Protein AF-K2NMI3-F1 (afdb_monomer_lite)

Secondary structure (DSSP, 8-state):
--------------------S--------THHHHHHHHHHHHHHHHHHHHHHHHHHHHHHHHHHHHH---HHHHHH--HHHHHHHHHHHHHHHHHHHHHHHTT-TT--HHHHHHHHHHHHHHSTT------------

Foldseek 3Di:
DDDDDDDDDDDPPPPPDDPDDPDPPPPPPCVVVVVVVVVVVVVVVVVVVVVVVVVVVVLQVVQCVLPVDRLVVLQVDDDPVVVVVLVSLVVQLVVLVVCVVVVPPPRDPSNNVSSVVSSCSSDPDDDDDPPPPPDDD

pLDDT: mean 70.22, std 19.64, range [30.78, 91.88]

Structure (mmCIF, N/CA/C/O backbone):
data_AF-K2NMI3-F1
#
_entry.id   AF-K2NMI3-F1
#
loop_
_atom_site.group_PDB
_atom_site.id
_atom_site.type_symbol
_atom_site.label_atom_id
_atom_site.label_alt_id
_atom_site.label_comp_id
_atom_site.label_asym_id
_atom_site.label_entity_id
_atom_site.label_seq_id
_atom_site.pdbx_PDB_ins_code
_atom_site.Cartn_x
_atom_site.Cartn_y
_atom_site.Cartn_z
_atom_site.occupancy
_atom_site.B_iso_or_equiv
_atom_site.auth_seq_id
_atom_site.auth_comp_id
_atom_site.auth_asym_id
_atom_site.auth_atom_id
_atom_site.pdbx_PDB_model_num
ATOM 1 N N . MET A 1 1 ? 31.594 52.243 -5.495 1.00 40.78 1 MET A N 1
ATOM 2 C CA . MET A 1 1 ? 32.182 50.956 -5.053 1.00 40.78 1 MET A CA 1
ATOM 3 C C . MET A 1 1 ? 32.419 50.112 -6.309 1.00 40.78 1 MET A C 1
ATOM 5 O O . MET A 1 1 ? 31.443 49.647 -6.862 1.00 40.78 1 MET A O 1
ATOM 9 N N . PHE A 1 2 ? 33.576 50.070 -6.995 1.00 32.12 2 PHE A N 1
ATOM 10 C CA . PHE A 1 2 ? 34.901 49.530 -6.601 1.00 32.12 2 PHE A CA 1
ATOM 11 C C . PHE A 1 2 ? 34.750 48.285 -5.712 1.00 32.12 2 PHE A C 1
ATOM 13 O O . PHE A 1 2 ? 34.186 48.418 -4.638 1.00 32.12 2 PHE A O 1
ATOM 20 N N . ARG A 1 3 ? 35.180 47.067 -6.079 1.00 37.09 3 ARG A N 1
ATOM 21 C CA . ARG A 1 3 ? 36.445 46.605 -6.699 1.00 37.09 3 ARG A CA 1
ATOM 22 C C . ARG A 1 3 ? 36.185 45.182 -7.264 1.00 37.09 3 ARG A C 1
ATOM 24 O O . ARG A 1 3 ? 35.417 44.456 -6.654 1.00 37.09 3 ARG A O 1
ATOM 31 N N . LYS A 1 4 ? 36.601 44.865 -8.504 1.00 38.38 4 LYS A N 1
ATOM 32 C CA . LYS A 1 4 ? 37.691 43.917 -8.885 1.00 38.38 4 LYS A CA 1
ATOM 33 C C . LYS A 1 4 ? 37.596 42.529 -8.201 1.00 38.38 4 LYS A C 1
ATOM 35 O O . LYS A 1 4 ? 37.407 42.466 -7.004 1.00 38.38 4 LYS A O 1
ATOM 40 N N . GLU A 1 5 ? 37.830 41.391 -8.856 1.00 45.00 5 GLU A N 1
ATOM 41 C CA . GLU A 1 5 ? 39.010 41.112 -9.677 1.00 45.00 5 GLU A CA 1
ATOM 42 C C . GLU A 1 5 ? 38.940 39.694 -10.308 1.00 45.00 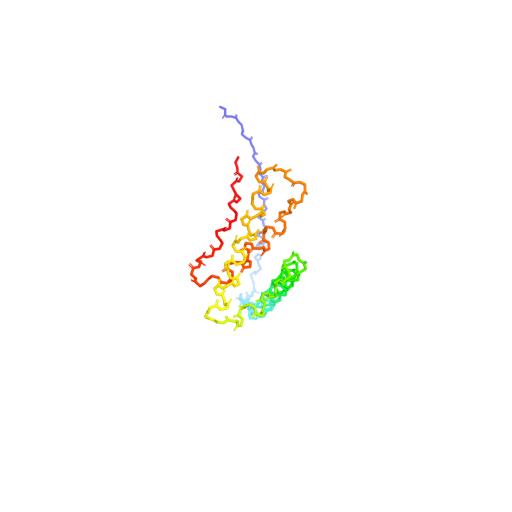5 GLU A C 1
ATOM 44 O O . GLU A 1 5 ? 38.630 38.758 -9.591 1.00 45.00 5 GLU A O 1
ATOM 49 N N . LYS A 1 6 ? 39.259 39.592 -11.621 1.00 43.50 6 LYS A N 1
ATOM 50 C CA . LYS A 1 6 ? 40.156 38.630 -12.340 1.00 43.50 6 LYS A CA 1
ATOM 51 C C . LYS A 1 6 ? 40.037 37.108 -12.065 1.00 43.50 6 LYS A C 1
ATOM 53 O O . LYS A 1 6 ? 39.754 36.691 -10.966 1.00 43.50 6 LYS A O 1
ATOM 58 N N . LYS A 1 7 ? 40.430 36.153 -12.915 1.00 42.03 7 LYS A N 1
ATOM 59 C CA . LYS A 1 7 ? 40.903 35.942 -14.306 1.00 42.03 7 LYS A CA 1
ATOM 60 C C . LYS A 1 7 ? 41.240 34.434 -14.334 1.00 42.03 7 LYS A C 1
ATOM 62 O O . LYS A 1 7 ? 41.825 33.979 -13.361 1.00 42.03 7 LYS A O 1
ATOM 67 N N . GLN A 1 8 ? 41.035 33.753 -15.465 1.00 45.94 8 GLN A N 1
ATOM 68 C CA . GLN A 1 8 ? 41.971 32.807 -16.136 1.00 45.94 8 GLN A CA 1
ATOM 69 C C . GLN A 1 8 ? 41.147 31.916 -17.084 1.00 45.94 8 GLN A C 1
ATOM 71 O O . GLN A 1 8 ? 40.412 31.051 -16.644 1.00 45.94 8 GLN A O 1
ATOM 76 N N . ARG A 1 9 ? 41.019 32.221 -18.383 1.00 44.12 9 ARG A N 1
ATOM 77 C CA . ARG A 1 9 ? 41.995 31.953 -19.462 1.00 44.12 9 ARG A CA 1
ATOM 78 C C . ARG A 1 9 ? 42.730 30.621 -19.286 1.00 44.12 9 ARG A C 1
ATOM 80 O O . ARG A 1 9 ? 43.830 30.635 -18.763 1.00 44.12 9 ARG A O 1
ATOM 87 N N . PHE A 1 10 ? 42.203 29.561 -19.896 1.00 34.88 10 PHE A N 1
ATOM 88 C CA . PHE A 1 10 ? 43.038 28.603 -20.620 1.00 34.88 10 PHE A CA 1
ATOM 89 C C . PHE A 1 10 ? 42.423 28.329 -21.993 1.00 34.88 10 PHE A C 1
ATOM 91 O O . PHE A 1 10 ? 41.499 27.546 -22.170 1.00 34.88 10 PHE A O 1
ATOM 98 N N . LYS A 1 11 ? 42.944 29.075 -22.972 1.00 45.81 11 LYS A N 1
ATOM 99 C CA . LYS A 1 11 ? 42.945 28.676 -24.373 1.00 45.81 11 LYS A CA 1
ATOM 100 C C . LYS A 1 11 ? 43.960 27.539 -24.481 1.00 45.81 11 LYS A C 1
ATOM 102 O O . LYS A 1 11 ? 45.144 27.805 -24.317 1.00 45.81 11 LYS A O 1
ATOM 107 N N . CYS A 1 12 ? 43.520 26.335 -24.813 1.00 34.53 12 CYS A N 1
ATOM 108 C CA . CYS A 1 12 ? 44.392 25.321 -25.404 1.00 34.53 12 CYS A CA 1
ATOM 109 C C . CYS A 1 12 ? 43.935 25.082 -26.843 1.00 34.53 12 CYS A C 1
ATOM 111 O O . CYS A 1 12 ? 43.505 24.001 -27.217 1.00 34.53 12 CYS A O 1
ATOM 113 N N . PHE A 1 13 ? 43.991 26.145 -27.648 1.00 39.31 13 PHE A N 1
ATOM 114 C CA . PHE A 1 13 ? 44.030 26.027 -29.099 1.00 39.31 13 PHE A CA 1
ATOM 115 C C . PHE A 1 13 ? 45.513 25.927 -29.460 1.00 39.31 13 PHE A C 1
ATOM 117 O O . PHE A 1 13 ? 46.179 26.933 -29.693 1.00 39.31 13 PHE A O 1
ATOM 124 N N . ALA A 1 14 ? 46.064 24.717 -29.396 1.00 39.81 14 ALA A N 1
ATOM 125 C CA . ALA A 1 14 ? 47.379 24.444 -29.952 1.00 39.81 14 ALA A CA 1
ATOM 126 C C . ALA A 1 14 ? 47.211 24.224 -31.461 1.00 39.81 14 ALA A C 1
ATOM 128 O O . ALA A 1 14 ? 47.164 23.101 -31.953 1.00 39.81 14 ALA A O 1
ATOM 129 N N . THR A 1 15 ? 47.063 25.319 -32.204 1.00 42.53 15 THR A N 1
ATOM 130 C CA . THR A 1 15 ? 47.285 25.325 -33.652 1.00 42.53 15 THR A CA 1
ATOM 131 C C . THR A 1 15 ? 48.784 25.196 -33.900 1.00 42.53 15 THR A C 1
ATOM 133 O O . THR A 1 15 ? 49.495 26.194 -33.961 1.00 42.53 15 THR A O 1
ATOM 136 N N . ALA A 1 16 ? 49.267 23.963 -34.035 1.00 37.28 16 ALA A N 1
ATOM 137 C CA . ALA A 1 16 ? 50.472 23.694 -34.804 1.00 37.28 16 ALA A CA 1
ATOM 138 C C . ALA A 1 16 ? 50.053 23.611 -36.279 1.00 37.28 16 ALA A C 1
ATOM 140 O O . ALA A 1 16 ? 49.380 22.673 -36.705 1.00 37.28 16 ALA A O 1
ATOM 141 N N . PHE A 1 17 ? 50.383 24.650 -37.043 1.00 37.25 17 PHE A N 1
ATOM 142 C CA . PHE A 1 17 ? 50.244 24.670 -38.494 1.00 37.25 17 PHE A CA 1
ATOM 143 C C . PHE A 1 17 ? 51.398 23.852 -39.088 1.00 37.25 17 PHE A C 1
ATOM 145 O O . PHE A 1 17 ? 52.522 24.337 -39.170 1.00 37.25 17 PHE A O 1
ATOM 152 N N . ILE A 1 18 ? 51.125 22.597 -39.449 1.00 41.06 18 ILE A N 1
ATOM 153 C CA . ILE A 1 18 ? 52.013 21.761 -40.267 1.00 41.06 18 ILE A CA 1
ATOM 154 C C . ILE A 1 18 ? 51.434 21.782 -41.691 1.00 41.06 18 ILE A C 1
ATOM 156 O O . ILE A 1 18 ? 50.394 21.160 -41.927 1.00 41.06 18 ILE A O 1
ATOM 160 N N . PRO A 1 19 ? 52.027 22.520 -42.646 1.00 47.78 19 PRO A N 1
ATOM 161 C CA . PRO A 1 19 ? 51.497 22.623 -43.998 1.00 47.78 19 PRO A CA 1
ATOM 162 C C . PRO A 1 19 ? 52.006 21.465 -44.863 1.00 47.78 19 PRO A C 1
ATOM 164 O O . PRO A 1 19 ? 52.956 21.644 -45.610 1.00 47.78 19 PRO A O 1
ATOM 167 N N . ALA A 1 20 ? 51.396 20.282 -44.744 1.00 44.72 20 ALA A N 1
ATOM 168 C CA . ALA A 1 20 ? 51.434 19.225 -45.769 1.00 44.72 20 ALA A CA 1
ATOM 169 C C . ALA A 1 20 ? 50.617 17.997 -45.329 1.00 44.72 20 ALA A C 1
ATOM 171 O O . ALA A 1 20 ? 51.188 16.959 -45.023 1.00 44.72 20 ALA A O 1
ATOM 172 N N . CYS A 1 21 ? 49.289 18.091 -45.266 1.00 30.78 21 CYS A N 1
ATOM 173 C CA . CYS A 1 21 ? 48.404 16.922 -45.365 1.00 30.78 21 CYS A CA 1
ATOM 174 C C . CYS A 1 21 ? 46.972 17.408 -45.635 1.00 30.78 21 CYS A C 1
ATOM 176 O O . CYS A 1 21 ? 46.504 18.307 -44.929 1.00 30.78 21 CYS A O 1
ATOM 178 N N . PRO A 1 22 ? 46.253 16.860 -46.633 1.00 46.88 22 PRO A N 1
ATOM 179 C CA . PRO A 1 22 ? 44.845 17.169 -46.815 1.00 46.88 22 PRO A CA 1
ATOM 180 C C . PRO A 1 22 ? 44.097 16.730 -45.555 1.00 46.88 22 PRO A C 1
ATOM 182 O O . PRO A 1 22 ? 44.226 15.602 -45.084 1.00 46.88 22 PRO A O 1
ATOM 185 N N . ARG A 1 23 ? 43.361 17.675 -44.974 1.00 44.59 23 ARG A N 1
ATOM 186 C CA . ARG A 1 23 ? 42.607 17.541 -43.729 1.00 44.59 23 ARG A CA 1
ATOM 187 C C . ARG 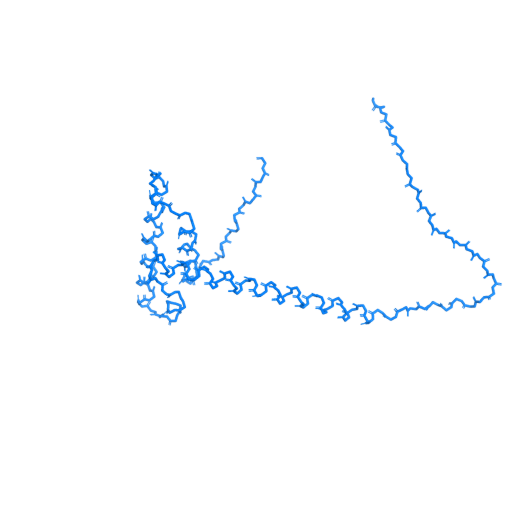A 1 23 ? 41.482 16.526 -43.930 1.00 44.59 23 ARG A C 1
ATOM 189 O O . ARG A 1 23 ? 40.358 16.901 -44.241 1.00 44.59 23 ARG A O 1
ATOM 196 N N . ALA A 1 24 ? 41.788 15.244 -43.754 1.00 42.03 24 ALA A N 1
ATOM 197 C CA . ALA A 1 24 ? 40.779 14.229 -43.519 1.00 42.03 24 ALA A CA 1
ATOM 198 C C . ALA A 1 24 ? 40.084 14.598 -42.204 1.00 42.03 24 ALA A C 1
ATOM 200 O O . ALA A 1 24 ? 40.626 14.415 -41.114 1.00 42.03 24 ALA A O 1
ATOM 201 N N . PHE A 1 25 ? 38.911 15.216 -42.310 1.00 44.47 25 PHE A N 1
ATOM 202 C CA . PHE A 1 25 ? 38.002 15.367 -41.188 1.00 44.47 25 PHE A CA 1
ATOM 203 C C . PHE A 1 25 ? 37.507 13.960 -40.860 1.00 44.47 25 PHE A C 1
ATOM 205 O O . PHE A 1 25 ? 36.590 13.451 -41.500 1.00 44.47 25 PHE A O 1
ATOM 212 N N . ILE A 1 26 ? 38.187 13.287 -39.933 1.00 45.38 26 ILE A N 1
ATOM 213 C CA . ILE A 1 26 ? 37.711 12.018 -39.394 1.00 45.38 26 ILE A CA 1
ATOM 214 C C . ILE A 1 26 ? 36.459 12.366 -38.587 1.00 45.38 26 ILE A C 1
ATOM 216 O O . ILE A 1 26 ? 36.549 12.809 -37.444 1.00 45.38 26 ILE A O 1
ATOM 220 N N . VAL A 1 27 ? 35.286 12.223 -39.205 1.00 53.72 27 VAL A N 1
ATOM 221 C CA . VAL A 1 27 ? 34.036 12.074 -38.461 1.00 53.72 27 VAL A CA 1
ATOM 222 C C . VAL A 1 27 ? 34.183 10.754 -37.720 1.00 53.72 27 VAL A C 1
ATOM 224 O O . VAL A 1 27 ? 34.114 9.688 -38.330 1.00 53.72 27 VAL A O 1
ATOM 227 N N . VAL A 1 28 ? 34.479 10.813 -36.423 1.00 52.72 28 VAL A N 1
ATOM 228 C CA . VAL A 1 28 ? 34.393 9.624 -35.573 1.00 52.72 28 VAL A CA 1
ATOM 229 C C . VAL A 1 28 ? 32.936 9.152 -35.649 1.00 52.72 28 VAL A C 1
ATOM 231 O O . VAL A 1 28 ? 32.040 9.977 -35.459 1.00 52.72 28 VAL A O 1
ATOM 234 N N . PRO A 1 29 ? 32.661 7.884 -35.994 1.00 51.19 29 PRO A N 1
ATOM 235 C CA . PRO A 1 29 ? 31.292 7.405 -36.128 1.00 51.19 29 PRO A CA 1
ATOM 236 C C . PRO A 1 29 ? 30.598 7.454 -34.759 1.00 51.19 29 PRO A C 1
ATOM 238 O O . PRO A 1 29 ? 30.894 6.651 -33.877 1.00 51.19 29 PRO A O 1
ATOM 241 N N . THR A 1 30 ? 29.658 8.386 -34.591 1.00 55.19 30 THR A N 1
ATOM 242 C CA . THR A 1 30 ? 28.875 8.594 -33.356 1.00 55.19 30 THR A CA 1
ATOM 243 C C . THR A 1 30 ? 27.956 7.416 -33.020 1.00 55.19 30 THR A C 1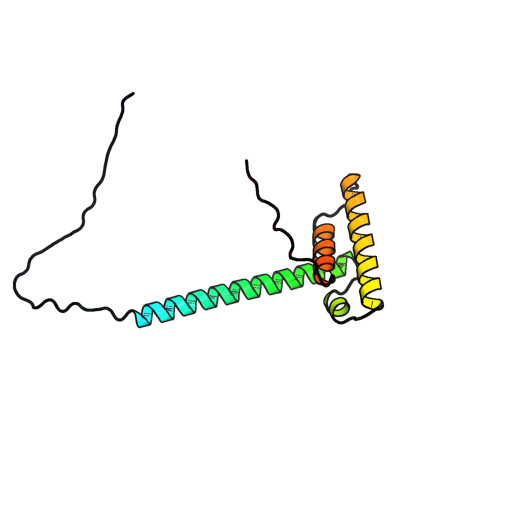
ATOM 245 O O . THR A 1 30 ? 27.506 7.289 -31.889 1.00 55.19 30 THR A O 1
ATOM 248 N N . HIS A 1 31 ? 27.738 6.490 -33.961 1.00 57.31 31 HIS A N 1
ATOM 249 C CA . HIS A 1 31 ? 26.838 5.348 -33.785 1.00 57.31 31 HIS A CA 1
ATOM 250 C C . HIS A 1 31 ? 27.216 4.406 -32.626 1.00 57.31 31 HIS A C 1
ATOM 252 O O . HIS A 1 31 ? 26.329 3.766 -32.062 1.00 57.31 31 HIS A O 1
ATOM 258 N N . MET A 1 32 ? 28.498 4.314 -32.238 1.00 51.47 32 MET A N 1
ATOM 259 C CA . MET A 1 32 ? 28.895 3.536 -31.049 1.00 51.47 32 MET A CA 1
ATOM 260 C C . MET A 1 32 ? 28.616 4.277 -29.733 1.00 51.47 32 MET A C 1
ATOM 262 O O . MET A 1 32 ? 28.309 3.634 -28.729 1.00 51.47 32 MET A O 1
ATOM 266 N N . GLU A 1 33 ? 28.672 5.611 -29.734 1.00 59.62 33 GLU A N 1
ATOM 267 C CA . GLU A 1 33 ? 28.304 6.422 -28.569 1.00 59.62 33 GLU A CA 1
ATOM 268 C C . GLU A 1 33 ? 26.786 6.405 -28.356 1.00 59.62 33 GLU A C 1
ATOM 270 O O . GLU A 1 33 ? 26.332 6.234 -27.226 1.00 59.62 33 GLU A O 1
ATOM 275 N N . ASP A 1 34 ? 26.005 6.452 -29.441 1.00 66.94 34 ASP A N 1
ATOM 276 C CA . ASP A 1 34 ? 24.540 6.384 -29.404 1.00 66.94 34 ASP A CA 1
ATOM 277 C C . ASP A 1 34 ? 24.041 5.066 -28.783 1.00 66.94 34 ASP A C 1
ATOM 279 O O . ASP A 1 34 ? 23.176 5.073 -27.904 1.00 66.94 34 ASP A O 1
ATOM 283 N N . GLY A 1 35 ? 24.636 3.931 -29.170 1.00 73.00 35 GLY A N 1
ATOM 284 C CA . GLY A 1 35 ? 24.299 2.621 -28.601 1.00 73.00 35 GLY A CA 1
ATOM 285 C C . GLY A 1 35 ? 24.666 2.494 -27.118 1.00 73.00 35 GLY A C 1
ATOM 286 O O . GLY A 1 35 ? 23.913 1.909 -26.337 1.00 73.00 35 GLY A O 1
ATOM 287 N N . MET A 1 36 ? 25.791 3.084 -26.700 1.00 70.62 36 MET A N 1
ATOM 288 C CA . MET A 1 36 ? 26.220 3.077 -25.299 1.00 70.62 36 MET A CA 1
ATOM 289 C C . MET A 1 36 ? 25.328 3.974 -24.428 1.00 70.62 36 MET A C 1
ATOM 291 O O . MET A 1 36 ? 24.927 3.569 -23.337 1.00 70.62 36 MET A O 1
ATOM 295 N N . ILE A 1 37 ? 24.957 5.160 -24.919 1.00 76.88 37 ILE 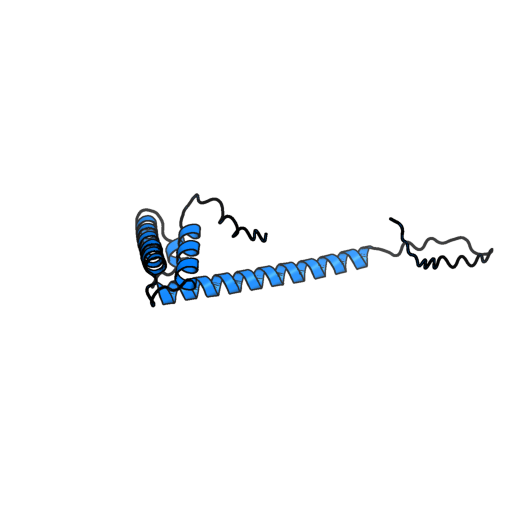A N 1
ATOM 296 C CA . ILE A 1 37 ? 24.023 6.070 -24.240 1.00 76.88 37 ILE A CA 1
ATOM 297 C C . ILE A 1 37 ? 22.645 5.413 -24.106 1.00 76.88 37 ILE A C 1
ATOM 299 O O . ILE A 1 37 ? 22.033 5.472 -23.035 1.00 76.88 37 ILE A O 1
ATOM 303 N N . GLN A 1 38 ? 22.179 4.729 -25.153 1.00 80.31 38 GLN A N 1
ATOM 304 C CA . GLN A 1 38 ? 20.911 4.009 -25.126 1.00 80.31 38 GLN A CA 1
ATOM 305 C C . GLN A 1 38 ? 20.924 2.882 -24.083 1.00 80.31 38 GLN A C 1
ATOM 307 O O . GLN A 1 38 ? 20.020 2.827 -23.248 1.00 80.31 38 GLN A O 1
ATOM 312 N N . ALA A 1 39 ? 21.974 2.059 -24.047 1.00 83.44 39 ALA A N 1
ATOM 313 C CA . ALA A 1 39 ? 22.114 0.988 -23.060 1.00 83.44 39 ALA A CA 1
ATOM 314 C C . ALA A 1 39 ? 22.160 1.514 -21.612 1.00 83.44 39 ALA A C 1
ATOM 316 O O . ALA A 1 39 ? 21.520 0.953 -20.723 1.00 83.44 39 ALA A O 1
ATOM 317 N N . LEU A 1 40 ? 22.867 2.621 -21.359 1.00 84.56 40 LEU A N 1
ATOM 318 C CA . LEU A 1 40 ? 22.900 3.256 -20.036 1.00 84.56 40 LEU A CA 1
ATOM 319 C C . LEU A 1 40 ? 21.519 3.784 -19.625 1.00 84.56 40 LEU A C 1
ATOM 321 O O . LEU A 1 40 ? 21.087 3.559 -18.493 1.00 84.56 40 LEU A O 1
ATOM 325 N N . SER A 1 41 ? 20.793 4.416 -20.553 1.00 88.31 41 SER A N 1
ATOM 326 C CA . SER A 1 41 ? 19.427 4.890 -20.300 1.00 88.31 41 SER A CA 1
ATOM 327 C C . SER A 1 41 ? 18.457 3.744 -19.980 1.00 88.31 41 SER A C 1
ATOM 329 O O . SER A 1 41 ? 17.602 3.872 -19.102 1.00 88.31 41 SER A O 1
ATOM 331 N N . GLU A 1 42 ? 18.630 2.592 -20.630 1.00 90.06 42 GLU A N 1
ATOM 332 C CA . GLU A 1 42 ? 17.825 1.394 -20.407 1.00 90.06 42 GLU A CA 1
ATOM 333 C C . GLU A 1 42 ? 18.125 0.755 -19.043 1.00 90.06 42 GLU A C 1
ATOM 335 O O . GLU A 1 42 ? 17.202 0.385 -18.312 1.00 90.06 42 GLU A O 1
ATOM 340 N N . ILE A 1 43 ? 19.400 0.715 -18.637 1.00 91.44 43 ILE A N 1
ATOM 341 C CA . ILE A 1 43 ? 19.818 0.269 -17.298 1.00 91.44 43 ILE A CA 1
ATOM 342 C C . ILE A 1 43 ? 19.192 1.154 -16.215 1.00 91.44 43 ILE A C 1
ATOM 344 O O . ILE A 1 43 ? 18.656 0.644 -15.226 1.00 91.44 43 ILE A O 1
ATOM 348 N N . GLU A 1 44 ? 19.234 2.475 -16.381 1.00 89.06 44 GLU A N 1
ATOM 349 C CA . GLU A 1 44 ? 18.623 3.404 -15.430 1.00 89.06 44 GLU A CA 1
ATOM 350 C C . GLU A 1 44 ? 17.102 3.249 -15.367 1.00 89.06 44 GLU A C 1
ATOM 352 O O . GLU A 1 44 ? 16.532 3.206 -14.272 1.00 89.06 44 GLU A O 1
ATOM 357 N N . ALA A 1 45 ? 16.442 3.116 -16.519 1.00 90.38 45 ALA A N 1
ATOM 358 C CA . ALA A 1 45 ? 15.005 2.875 -16.591 1.00 90.38 45 ALA A CA 1
ATOM 359 C C . ALA A 1 45 ? 14.621 1.568 -15.880 1.00 90.38 45 ALA A C 1
ATOM 361 O O . ALA A 1 45 ? 13.677 1.541 -15.087 1.00 90.38 45 ALA A O 1
ATOM 362 N N . PHE A 1 46 ? 15.391 0.498 -16.088 1.00 90.88 46 PHE A N 1
ATOM 363 C CA . PHE A 1 46 ? 15.168 -0.783 -15.426 1.00 90.88 46 PHE A CA 1
ATOM 364 C C . PHE A 1 46 ? 15.375 -0.701 -13.910 1.00 90.88 46 PHE A C 1
ATOM 366 O O . PHE A 1 46 ? 14.572 -1.247 -13.145 1.00 90.88 46 PHE A O 1
ATOM 373 N N . ARG A 1 47 ? 16.420 0.002 -13.453 1.00 90.06 47 ARG A N 1
ATOM 374 C CA . ARG A 1 47 ? 16.671 0.230 -12.020 1.00 90.06 47 ARG A CA 1
ATOM 375 C C . ARG A 1 47 ? 15.523 0.994 -11.373 1.00 90.06 47 ARG A C 1
ATOM 377 O O . ARG A 1 47 ? 15.002 0.523 -10.364 1.00 90.06 47 ARG A O 1
ATOM 384 N N . LYS A 1 48 ? 15.065 2.086 -11.995 1.00 89.50 48 LYS A N 1
ATOM 385 C CA . LYS A 1 48 ? 13.889 2.843 -11.536 1.00 89.50 48 LYS A CA 1
ATOM 386 C C . LYS A 1 48 ? 12.648 1.957 -11.458 1.00 89.50 48 LYS A C 1
ATOM 388 O O . LYS A 1 48 ? 11.998 1.907 -10.419 1.00 89.50 48 LYS A O 1
ATOM 393 N N . ALA A 1 49 ? 12.367 1.169 -12.496 1.00 89.06 49 ALA A N 1
ATOM 394 C CA . ALA A 1 49 ? 11.230 0.250 -12.497 1.00 89.06 49 ALA A CA 1
ATOM 395 C C . ALA A 1 49 ? 11.336 -0.834 -11.405 1.00 89.06 49 ALA A C 1
ATOM 397 O O . ALA A 1 49 ? 10.328 -1.281 -10.852 1.00 89.06 49 ALA A O 1
ATOM 398 N N . CYS A 1 50 ? 12.541 -1.305 -11.082 1.00 89.25 50 CYS A N 1
ATOM 399 C CA . CYS A 1 50 ? 12.765 -2.232 -9.972 1.00 89.25 50 CYS A CA 1
ATOM 400 C C . CYS A 1 50 ? 12.549 -1.566 -8.609 1.00 89.25 50 CYS A C 1
ATOM 402 O O . CYS A 1 50 ? 11.874 -2.143 -7.756 1.00 89.25 50 CYS A O 1
ATOM 404 N N . GLU A 1 51 ? 13.073 -0.359 -8.409 1.00 85.38 51 GLU A N 1
ATOM 405 C CA . GLU A 1 51 ? 12.874 0.424 -7.186 1.00 85.38 51 GLU A CA 1
ATOM 406 C C . GLU A 1 51 ? 11.392 0.737 -6.956 1.00 85.38 51 GLU A C 1
ATOM 408 O O . GLU A 1 51 ? 10.878 0.525 -5.857 1.00 85.38 51 GLU A O 1
ATOM 413 N N . GLU A 1 52 ? 10.670 1.139 -8.002 1.00 82.38 52 GLU A N 1
ATOM 414 C CA . GLU A 1 52 ? 9.225 1.364 -7.951 1.00 82.38 52 GLU A CA 1
ATOM 415 C C . GLU A 1 52 ? 8.460 0.086 -7.602 1.00 82.38 52 GLU A C 1
ATOM 417 O O . GLU A 1 52 ? 7.582 0.107 -6.736 1.00 82.38 52 GLU A O 1
ATOM 422 N N . ARG A 1 53 ? 8.807 -1.053 -8.219 1.00 83.62 53 ARG A N 1
ATOM 423 C CA . ARG A 1 53 ? 8.201 -2.355 -7.895 1.00 83.62 53 ARG A CA 1
ATOM 424 C C . ARG A 1 53 ? 8.448 -2.750 -6.440 1.00 83.62 53 ARG A C 1
ATOM 426 O O . ARG A 1 53 ? 7.507 -3.158 -5.760 1.00 83.62 53 ARG A O 1
ATOM 433 N N . GLN A 1 54 ? 9.672 -2.587 -5.939 1.00 81.88 54 GLN A N 1
ATOM 434 C CA . GLN A 1 54 ? 10.004 -2.879 -4.543 1.00 81.88 54 GLN A CA 1
ATOM 435 C C . GLN A 1 54 ? 9.281 -1.941 -3.574 1.00 81.88 54 GLN A C 1
ATOM 437 O O . GLN A 1 54 ? 8.721 -2.398 -2.579 1.00 81.88 54 GLN A O 1
ATOM 442 N N . SER A 1 55 ? 9.257 -0.641 -3.868 1.00 77.00 55 SER A N 1
ATOM 443 C CA . SER A 1 55 ? 8.543 0.361 -3.075 1.00 77.00 55 SER A CA 1
ATOM 444 C C . SER A 1 55 ? 7.048 0.041 -3.006 1.00 77.00 55 SER A C 1
ATOM 446 O O . SER A 1 55 ? 6.469 -0.018 -1.919 1.00 77.00 55 SER A O 1
ATOM 448 N N . ASN A 1 56 ? 6.442 -0.296 -4.147 1.00 81.06 56 ASN A N 1
ATOM 449 C CA . ASN A 1 56 ? 5.046 -0.711 -4.227 1.00 81.06 56 ASN A CA 1
ATOM 450 C C . ASN A 1 56 ? 4.760 -1.975 -3.412 1.00 81.06 56 ASN A C 1
ATOM 452 O O . ASN A 1 56 ? 3.778 -1.996 -2.669 1.00 81.06 56 ASN A O 1
ATOM 456 N N . ALA A 1 57 ? 5.611 -2.999 -3.512 1.00 78.38 57 ALA A N 1
ATOM 457 C CA . ALA A 1 57 ? 5.460 -4.237 -2.750 1.00 78.38 57 ALA A CA 1
ATOM 458 C C . ALA A 1 57 ? 5.562 -3.989 -1.235 1.00 78.38 57 ALA A C 1
ATOM 460 O O . ALA A 1 57 ? 4.732 -4.481 -0.470 1.00 78.38 57 ALA A O 1
ATOM 461 N N . ARG A 1 58 ? 6.520 -3.162 -0.793 1.00 75.56 58 ARG A N 1
ATOM 462 C CA . ARG A 1 58 ? 6.675 -2.784 0.623 1.00 75.56 58 ARG A CA 1
ATOM 463 C C . ARG A 1 58 ? 5.464 -2.011 1.143 1.00 75.56 58 ARG A C 1
ATOM 465 O O . ARG A 1 58 ? 4.964 -2.332 2.216 1.00 75.56 58 ARG A O 1
ATOM 472 N N . GLN A 1 59 ? 4.959 -1.038 0.384 1.00 77.31 59 GLN A N 1
ATOM 473 C CA . GLN A 1 59 ? 3.755 -0.278 0.747 1.00 77.31 59 GLN A CA 1
ATOM 474 C C . GLN A 1 59 ? 2.520 -1.181 0.857 1.00 77.31 59 GLN A C 1
ATOM 476 O O . GLN A 1 59 ? 1.726 -1.036 1.785 1.00 77.31 59 GLN A O 1
ATOM 481 N N . GLN A 1 60 ? 2.365 -2.134 -0.067 1.00 80.25 60 GLN A N 1
ATOM 482 C CA . GLN A 1 60 ? 1.272 -3.108 -0.042 1.00 80.25 60 GLN A CA 1
ATOM 483 C C . GLN A 1 60 ? 1.362 -4.041 1.169 1.00 80.25 60 GLN A C 1
ATOM 485 O O . GLN A 1 60 ? 0.362 -4.240 1.857 1.00 80.25 60 GLN A O 1
ATOM 490 N N . ALA A 1 61 ? 2.553 -4.563 1.468 1.00 73.00 61 ALA A N 1
ATOM 491 C CA . ALA A 1 61 ? 2.784 -5.395 2.643 1.00 73.00 61 ALA A CA 1
ATOM 492 C C . ALA A 1 61 ? 2.537 -4.617 3.945 1.00 73.00 61 ALA A C 1
ATOM 494 O O . ALA A 1 61 ? 1.838 -5.105 4.829 1.00 73.00 61 ALA A O 1
ATOM 495 N N . ALA A 1 62 ? 3.033 -3.379 4.042 1.00 71.12 62 ALA A N 1
ATOM 496 C CA . ALA A 1 62 ? 2.789 -2.509 5.188 1.00 71.12 62 ALA A CA 1
ATOM 497 C C . ALA A 1 62 ? 1.290 -2.257 5.390 1.00 71.12 62 ALA A C 1
ATOM 499 O O . ALA A 1 62 ? 0.781 -2.459 6.489 1.00 71.12 62 ALA A O 1
ATOM 500 N N . LEU A 1 63 ? 0.554 -1.899 4.330 1.00 77.12 63 LEU A N 1
ATOM 501 C CA . LEU A 1 63 ? -0.901 -1.740 4.390 1.00 77.12 63 LEU A CA 1
ATOM 502 C C . LEU A 1 63 ? -1.583 -3.013 4.907 1.00 77.12 63 LEU A C 1
ATOM 504 O O . LEU A 1 63 ? -2.449 -2.924 5.782 1.00 77.12 63 LEU A O 1
ATOM 508 N N . PHE A 1 64 ? -1.197 -4.176 4.383 1.00 80.94 64 PHE A N 1
ATOM 509 C CA . PHE A 1 64 ? -1.763 -5.459 4.781 1.00 80.94 64 PHE A CA 1
ATOM 510 C C . PHE A 1 64 ? -1.528 -5.743 6.268 1.00 80.94 64 PHE A C 1
ATOM 512 O O . PHE A 1 64 ? -2.489 -5.983 6.994 1.00 80.94 64 PHE A O 1
ATOM 519 N N . LEU A 1 65 ? -0.290 -5.621 6.750 1.00 68.25 65 LEU A N 1
ATOM 520 C CA . LEU A 1 65 ? 0.066 -5.866 8.153 1.00 68.25 65 LEU A CA 1
ATOM 521 C C . LEU A 1 65 ? -0.649 -4.908 9.118 1.00 68.25 65 LEU A C 1
ATOM 523 O O . LEU A 1 65 ? -1.059 -5.288 10.210 1.00 68.25 65 LEU A O 1
ATOM 527 N N . ILE A 1 66 ? -0.829 -3.657 8.703 1.00 73.12 66 ILE A N 1
ATOM 528 C CA . ILE A 1 66 ? -1.363 -2.577 9.536 1.00 73.12 66 ILE A CA 1
ATOM 529 C C . ILE A 1 66 ? -2.900 -2.572 9.570 1.00 73.12 66 ILE A C 1
ATOM 531 O O . ILE A 1 66 ? -3.508 -2.225 10.590 1.00 73.12 66 ILE A O 1
ATOM 535 N N . SER A 1 67 ? -3.552 -2.900 8.452 1.00 72.19 67 SER A N 1
ATOM 536 C CA . SER A 1 67 ? -5.005 -2.737 8.270 1.00 72.19 67 SER A CA 1
ATOM 537 C C . SER A 1 67 ? -5.769 -4.036 8.002 1.00 72.19 67 SER A C 1
ATOM 539 O O . SER A 1 67 ? -7.004 -4.035 8.074 1.00 72.19 67 SER A O 1
ATOM 541 N N . GLY A 1 68 ? -5.061 -5.127 7.699 1.00 78.69 68 GLY A N 1
ATOM 542 C CA . GLY A 1 68 ? -5.633 -6.402 7.264 1.00 78.69 68 GLY A CA 1
ATOM 543 C C . GLY A 1 68 ? -6.278 -6.343 5.877 1.00 78.69 68 GLY A C 1
ATOM 544 O O . GLY A 1 68 ? -7.107 -7.192 5.557 1.00 78.69 68 GLY A O 1
ATOM 545 N N . ILE A 1 69 ? -5.981 -5.312 5.077 1.00 79.75 69 ILE A N 1
ATOM 546 C CA . ILE A 1 69 ? -6.550 -5.125 3.738 1.00 79.75 69 ILE A CA 1
ATOM 547 C C . ILE A 1 69 ? -5.516 -5.538 2.696 1.00 79.75 69 ILE A C 1
ATOM 549 O O . ILE A 1 69 ? -4.434 -4.964 2.607 1.00 79.75 69 ILE A O 1
ATOM 553 N N . ASP A 1 70 ? -5.890 -6.518 1.884 1.00 81.25 70 ASP A N 1
ATOM 554 C CA . ASP A 1 70 ? -5.114 -6.986 0.744 1.00 81.25 70 ASP A CA 1
ATOM 555 C C . ASP A 1 70 ? -5.442 -6.113 -0.484 1.00 81.25 70 ASP A C 1
ATOM 557 O O . ASP A 1 70 ? -6.517 -6.224 -1.082 1.00 81.25 70 ASP A O 1
ATOM 561 N N . LEU A 1 71 ? -4.541 -5.178 -0.813 1.00 78.75 71 LEU A N 1
ATOM 562 C CA . LEU A 1 71 ? -4.726 -4.224 -1.912 1.00 78.75 71 LEU A CA 1
ATOM 563 C C . LEU A 1 71 ? -4.866 -4.893 -3.290 1.00 78.75 71 LEU A C 1
ATOM 565 O O . LEU A 1 71 ? -5.793 -4.509 -4.007 1.00 78.75 71 LEU A O 1
ATOM 569 N N . PRO A 1 72 ? -4.015 -5.860 -3.698 1.00 78.50 72 PRO A N 1
ATOM 570 C CA . PRO A 1 72 ? -4.208 -6.529 -4.980 1.00 78.50 72 PRO A CA 1
ATOM 571 C C . PRO A 1 72 ? -5.562 -7.240 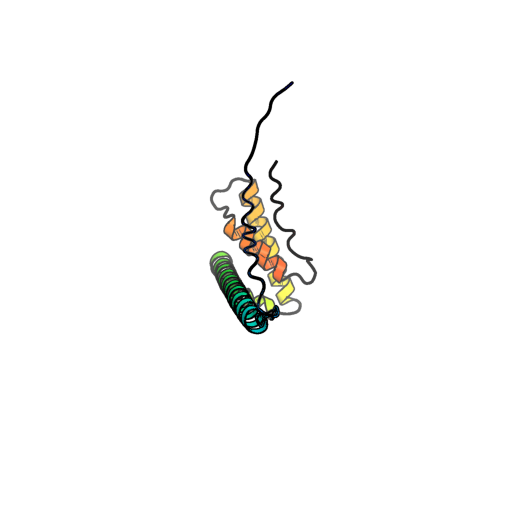-5.058 1.00 78.50 72 PRO A C 1
ATOM 573 O O . PRO A 1 72 ? -6.250 -7.096 -6.067 1.00 78.50 72 PRO A O 1
ATOM 576 N N . LYS A 1 73 ? -6.029 -7.895 -3.985 1.00 82.00 73 LYS A N 1
ATOM 577 C CA . LYS A 1 73 ? -7.390 -8.466 -3.972 1.00 82.00 73 LYS A CA 1
ATOM 578 C C . LYS A 1 73 ? -8.481 -7.402 -4.083 1.00 82.00 73 LYS A C 1
ATOM 580 O O . LYS A 1 73 ? -9.429 -7.581 -4.846 1.00 82.00 73 LYS A O 1
ATOM 585 N N . ALA A 1 74 ? -8.335 -6.281 -3.378 1.00 80.19 74 ALA A N 1
ATOM 586 C CA . ALA A 1 74 ? -9.290 -5.174 -3.427 1.00 80.19 74 ALA A CA 1
ATOM 587 C C . ALA A 1 74 ? -9.391 -4.523 -4.819 1.00 80.19 74 ALA A C 1
ATOM 589 O O . ALA A 1 74 ? -10.469 -4.080 -5.211 1.00 80.19 74 ALA A O 1
ATOM 590 N N . LEU A 1 75 ? -8.286 -4.477 -5.572 1.00 81.19 75 LEU A N 1
ATOM 591 C CA . LEU A 1 75 ? -8.257 -3.967 -6.948 1.00 81.19 75 LEU A CA 1
ATOM 592 C C . LEU A 1 75 ? -8.977 -4.896 -7.934 1.00 81.19 75 LEU A C 1
ATOM 594 O O . LEU A 1 75 ? -9.563 -4.417 -8.904 1.00 81.19 75 LEU A O 1
ATOM 598 N N . LEU A 1 76 ? -8.963 -6.207 -7.679 1.00 84.44 76 LEU A N 1
ATOM 599 C CA . LEU A 1 76 ? -9.695 -7.196 -8.478 1.00 84.44 76 LEU A CA 1
ATOM 600 C C . LEU A 1 76 ? -11.205 -7.155 -8.214 1.00 84.44 76 LEU A C 1
ATOM 602 O O . LEU A 1 76 ? -11.997 -7.567 -9.062 1.00 84.44 76 LEU A O 1
ATOM 606 N N . THR A 1 77 ? -11.620 -6.649 -7.052 1.00 82.50 77 THR A N 1
ATOM 607 C CA . THR A 1 77 ? -13.031 -6.592 -6.672 1.00 82.50 77 THR A CA 1
ATOM 608 C C . THR A 1 77 ? -13.769 -5.475 -7.422 1.00 82.50 77 THR A C 1
ATOM 610 O O . THR A 1 77 ? -13.232 -4.389 -7.652 1.00 82.50 77 THR A O 1
ATOM 613 N N . ARG A 1 78 ? -15.029 -5.710 -7.805 1.00 82.25 78 ARG A N 1
ATOM 614 C CA . ARG A 1 78 ? -15.866 -4.752 -8.554 1.00 82.25 78 ARG A CA 1
ATOM 615 C C . ARG A 1 78 ? -17.203 -4.507 -7.848 1.00 82.25 78 ARG A C 1
ATOM 617 O O . ARG A 1 78 ? -17.582 -5.256 -6.953 1.00 82.25 78 ARG A O 1
ATOM 624 N N . GLY A 1 79 ? -17.897 -3.439 -8.242 1.00 84.44 79 GLY A N 1
ATOM 625 C CA . GLY A 1 79 ? -19.239 -3.118 -7.747 1.00 84.44 79 GLY A CA 1
ATOM 626 C C . GLY A 1 79 ? -19.287 -2.768 -6.255 1.00 84.44 79 GLY A C 1
ATOM 627 O O . GLY A 1 79 ? -18.467 -1.995 -5.752 1.00 84.44 79 GLY A O 1
ATOM 628 N N . GLU A 1 80 ? -20.264 -3.332 -5.547 1.00 84.12 80 GLU A N 1
ATOM 629 C CA . GLU A 1 80 ? -20.577 -2.993 -4.153 1.00 84.12 80 GLU A CA 1
ATOM 630 C C . GLU A 1 80 ? -19.468 -3.355 -3.163 1.00 84.12 80 GLU A C 1
ATOM 632 O O . GLU A 1 80 ? -19.186 -2.590 -2.236 1.00 84.12 80 GLU A O 1
ATOM 637 N N . GLU A 1 81 ? -18.792 -4.484 -3.374 1.00 82.31 81 GLU A N 1
ATOM 638 C CA . GLU A 1 81 ? -17.734 -4.937 -2.471 1.00 82.31 81 GLU A CA 1
ATOM 639 C C . GLU A 1 81 ? -16.517 -4.001 -2.547 1.00 82.31 81 GLU A C 1
ATOM 641 O O . GLU A 1 81 ? -15.944 -3.618 -1.523 1.00 82.31 81 GLU A O 1
ATOM 646 N N . ARG A 1 82 ? -16.208 -3.473 -3.740 1.00 84.06 82 ARG A N 1
ATOM 647 C CA . ARG A 1 82 ? -15.205 -2.409 -3.894 1.00 84.06 82 ARG A CA 1
ATOM 648 C C . ARG A 1 82 ? -15.612 -1.140 -3.142 1.00 84.06 82 ARG A C 1
ATOM 650 O O . ARG A 1 82 ? -14.790 -0.558 -2.431 1.00 84.06 82 ARG A O 1
ATOM 657 N N . ALA A 1 83 ? -16.876 -0.725 -3.235 1.00 84.75 83 ALA A N 1
ATOM 658 C CA . ALA A 1 83 ? -17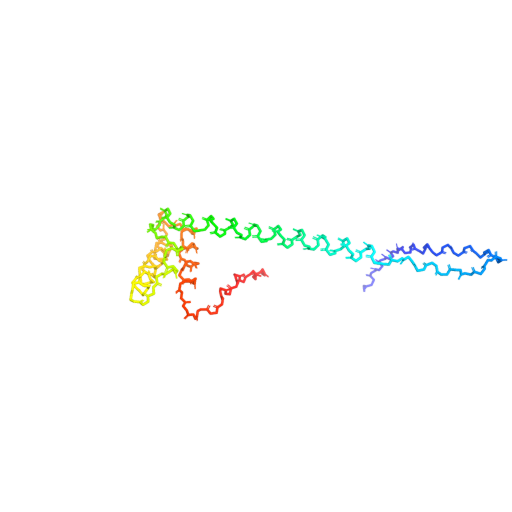.383 0.437 -2.502 1.00 84.75 83 ALA A CA 1
ATOM 659 C C . ALA A 1 83 ? -17.353 0.224 -0.974 1.00 84.75 83 ALA A C 1
ATOM 661 O O . ALA A 1 83 ? -17.105 1.159 -0.205 1.00 84.75 83 ALA A O 1
ATOM 662 N N . ARG A 1 84 ? -17.572 -1.008 -0.499 1.00 86.56 84 ARG A N 1
ATOM 663 C CA . ARG A 1 84 ? -17.443 -1.383 0.916 1.00 86.56 84 ARG A CA 1
ATOM 664 C C . ARG A 1 84 ? -15.998 -1.264 1.398 1.00 86.56 84 ARG A C 1
ATOM 666 O O . ARG A 1 84 ? -15.759 -0.632 2.432 1.00 86.56 84 ARG A O 1
ATOM 673 N N . ILE A 1 85 ? -15.045 -1.793 0.633 1.00 85.00 85 ILE A N 1
ATOM 674 C CA . ILE A 1 85 ? -13.609 -1.687 0.924 1.00 85.00 85 ILE A CA 1
ATOM 675 C C . ILE A 1 85 ? -13.176 -0.215 0.938 1.00 85.00 85 ILE A C 1
ATOM 677 O O . ILE A 1 85 ? -12.531 0.231 1.889 1.00 85.00 85 ILE A O 1
ATOM 681 N N . GLN A 1 86 ? -13.613 0.580 -0.042 1.00 86.44 86 GLN A N 1
ATOM 682 C CA . GLN A 1 86 ? -13.319 2.012 -0.106 1.00 86.44 86 GLN A CA 1
ATOM 683 C C . GLN A 1 86 ? -13.867 2.774 1.113 1.00 86.44 86 GLN A C 1
ATOM 685 O O . GLN A 1 86 ? -13.153 3.579 1.714 1.00 86.44 86 GLN A O 1
ATOM 690 N N . ARG A 1 87 ? -15.112 2.504 1.535 1.00 88.69 87 ARG A N 1
ATOM 691 C CA . ARG A 1 87 ? -15.696 3.093 2.758 1.00 88.69 87 ARG A CA 1
ATOM 692 C C . ARG A 1 87 ? -14.912 2.700 4.010 1.00 88.69 87 ARG A C 1
ATOM 694 O O . ARG A 1 87 ? -14.681 3.547 4.875 1.00 88.69 87 ARG A O 1
ATOM 701 N N . ARG A 1 88 ? -14.476 1.440 4.109 1.00 88.00 88 ARG A N 1
ATOM 702 C CA . ARG A 1 88 ? -13.647 0.958 5.224 1.00 88.00 88 ARG A CA 1
ATOM 703 C C . ARG A 1 88 ? -12.309 1.700 5.281 1.00 88.00 88 ARG A C 1
ATOM 705 O O . ARG A 1 88 ? -11.946 2.174 6.355 1.00 88.00 88 ARG A O 1
ATOM 712 N N . LEU A 1 89 ? -11.631 1.860 4.144 1.00 88.31 89 LEU A N 1
ATOM 713 C CA . LEU A 1 89 ? -10.385 2.628 4.031 1.00 88.31 89 LEU A CA 1
ATOM 714 C C . LEU A 1 89 ? -10.563 4.088 4.450 1.00 88.31 89 LEU A C 1
ATOM 716 O O . LEU A 1 89 ? -9.807 4.559 5.294 1.00 88.31 89 LEU A O 1
ATOM 720 N N . ARG A 1 90 ? -11.603 4.779 3.962 1.00 89.19 90 ARG A N 1
ATOM 721 C CA . ARG A 1 90 ? -11.898 6.170 4.366 1.00 89.19 90 ARG A CA 1
ATOM 722 C C . ARG A 1 90 ? -12.039 6.314 5.884 1.00 89.19 90 ARG A C 1
ATOM 724 O O . ARG A 1 90 ? -11.453 7.214 6.474 1.00 89.19 90 ARG A O 1
ATOM 731 N N . ARG A 1 91 ? -12.750 5.388 6.539 1.00 90.81 91 ARG A N 1
ATOM 732 C CA . ARG A 1 91 ? -12.900 5.381 8.007 1.00 90.81 91 ARG A CA 1
ATOM 733 C C . ARG A 1 91 ? -11.593 5.100 8.750 1.00 90.81 91 ARG A C 1
ATOM 735 O O . ARG A 1 91 ? -11.465 5.496 9.903 1.00 90.81 91 ARG A O 1
ATOM 742 N N . LEU A 1 92 ? -10.665 4.351 8.157 1.00 88.81 92 LEU A N 1
ATOM 743 C CA . LEU A 1 92 ? -9.352 4.098 8.756 1.00 88.81 92 LEU A CA 1
ATOM 744 C C . LEU A 1 92 ? -8.441 5.319 8.618 1.00 88.81 92 LEU A C 1
ATOM 746 O O . LEU A 1 92 ? -7.837 5.710 9.610 1.00 88.81 92 LEU A O 1
ATOM 750 N N . VAL A 1 93 ? -8.411 5.948 7.439 1.00 89.06 93 VAL A N 1
ATOM 751 C CA . VAL A 1 93 ? -7.678 7.204 7.203 1.00 89.06 93 VAL A CA 1
ATOM 752 C C . VAL A 1 93 ? -8.146 8.283 8.173 1.00 89.06 93 VAL A C 1
ATOM 754 O O . VAL A 1 93 ? -7.321 8.893 8.847 1.00 89.06 93 VAL A O 1
ATOM 757 N N . GLU A 1 94 ? -9.462 8.476 8.299 1.00 91.44 94 GLU A N 1
ATOM 758 C CA . GLU A 1 94 ? -10.016 9.508 9.179 1.00 91.44 94 GLU A CA 1
ATOM 759 C C . GLU A 1 94 ? -9.731 9.219 10.655 1.00 91.44 94 GLU A C 1
ATOM 761 O O . GLU A 1 94 ? -9.353 10.117 11.403 1.00 91.44 94 GLU A O 1
ATOM 766 N N . ARG A 1 95 ? -9.825 7.951 11.082 1.00 89.38 95 ARG A N 1
ATOM 767 C CA . ARG A 1 95 ? -9.421 7.561 12.440 1.00 89.38 95 ARG A CA 1
ATOM 768 C C . ARG A 1 95 ? -7.955 7.877 12.710 1.00 89.38 95 ARG A C 1
ATOM 770 O O . ARG A 1 95 ? -7.642 8.371 13.788 1.00 89.38 95 ARG A O 1
ATOM 777 N N . GLU A 1 96 ? -7.074 7.617 11.751 1.00 90.19 96 GLU A N 1
ATOM 778 C CA . GLU A 1 96 ? -5.651 7.923 11.896 1.00 90.19 96 GLU A CA 1
ATOM 779 C C . GLU A 1 96 ? -5.397 9.437 11.929 1.00 90.19 96 GLU A C 1
ATOM 781 O O . GLU A 1 96 ? -4.642 9.917 12.771 1.00 90.19 96 GLU A O 1
ATOM 786 N N . ARG A 1 97 ? -6.110 10.211 11.100 1.00 89.06 97 ARG A N 1
ATOM 787 C CA . ARG A 1 97 ? -6.060 11.680 11.102 1.00 89.06 97 ARG A CA 1
ATOM 788 C C . ARG A 1 97 ? -6.472 12.258 12.458 1.00 89.06 97 ARG A C 1
ATOM 790 O O . ARG A 1 97 ? -5.774 13.110 12.995 1.00 89.06 97 ARG A O 1
ATOM 797 N N . LEU A 1 98 ? -7.569 11.761 13.036 1.00 91.88 98 LEU A N 1
ATOM 798 C CA . LEU A 1 98 ? -8.057 12.194 14.349 1.00 91.88 98 LEU A CA 1
ATOM 799 C C . LEU A 1 98 ? -7.072 11.874 15.477 1.00 91.88 98 LEU A C 1
ATOM 801 O O . LEU A 1 98 ? -6.942 12.670 16.406 1.00 91.88 98 LEU A O 1
ATOM 805 N N . LYS A 1 99 ? -6.364 10.739 15.404 1.00 90.00 99 LYS A N 1
ATOM 806 C CA . LYS A 1 99 ? -5.285 10.431 16.353 1.00 90.00 99 LYS A CA 1
ATOM 807 C C . LYS A 1 99 ? -4.138 11.430 16.240 1.00 90.00 99 LYS A C 1
ATOM 809 O O . LYS A 1 99 ? -3.685 11.923 17.269 1.00 90.00 99 LYS A O 1
ATOM 814 N N . GLY A 1 100 ? -3.722 11.753 15.013 1.00 89.31 100 GLY A N 1
ATOM 815 C CA . GLY A 1 100 ? -2.672 12.737 14.745 1.00 89.31 100 GLY A CA 1
ATOM 816 C C . GLY A 1 100 ? -3.045 14.133 15.244 1.00 89.31 100 GLY A C 1
ATOM 817 O O . GLY A 1 100 ? -2.272 14.752 15.965 1.00 89.31 100 GLY A O 1
ATOM 818 N N . SER A 1 101 ? -4.270 14.594 14.966 1.00 89.62 101 SER A N 1
ATOM 819 C CA . SER A 1 101 ? -4.765 15.891 15.455 1.00 89.62 101 SER A CA 1
ATOM 820 C C . SER A 1 101 ? -4.856 15.982 16.983 1.00 89.62 101 SER A C 1
ATOM 822 O O . SER A 1 101 ? -4.807 17.079 17.526 1.00 89.62 101 SER A O 1
ATOM 824 N N . ARG A 1 102 ? -5.001 14.849 17.678 1.00 91.19 102 ARG A N 1
ATOM 825 C CA . ARG A 1 102 ? -5.071 14.772 19.146 1.00 91.19 102 ARG A CA 1
ATOM 826 C C . ARG A 1 102 ? -3.726 14.462 19.812 1.00 91.19 102 ARG A C 1
ATOM 828 O O . ARG A 1 102 ? -3.686 14.358 21.032 1.00 91.19 102 ARG A O 1
ATOM 835 N N . GLY A 1 103 ? -2.652 14.269 19.042 1.00 89.25 103 GLY A N 1
ATOM 836 C CA . GLY A 1 103 ? -1.343 13.890 19.583 1.00 89.25 103 GLY A CA 1
ATOM 837 C C . GLY A 1 103 ? -1.338 12.522 20.277 1.00 89.25 103 GLY A C 1
ATOM 838 O O . GLY A 1 103 ? -0.575 12.304 21.216 1.00 89.25 103 GLY A O 1
ATOM 839 N N . HIS A 1 104 ? -2.210 11.595 19.863 1.00 88.31 104 HIS A N 1
ATOM 840 C CA . HIS A 1 104 ? -2.225 10.253 20.441 1.00 88.31 104 HIS A CA 1
ATOM 841 C C . HIS A 1 104 ? -0.962 9.482 20.052 1.00 88.31 104 HIS A C 1
ATOM 843 O O . HIS A 1 104 ? -0.577 9.443 18.890 1.00 88.31 104 HIS A O 1
ATOM 849 N N . TRP A 1 105 ? -0.380 8.774 21.015 1.00 83.38 105 TRP A N 1
ATOM 850 C CA . TRP A 1 105 ? 0.875 8.031 20.862 1.00 83.38 105 TRP A CA 1
ATOM 851 C C . TRP A 1 105 ? 0.774 6.872 19.865 1.00 83.38 105 TRP A C 1
ATOM 853 O O . TRP A 1 105 ? 1.762 6.458 19.276 1.00 83.38 105 TRP A O 1
ATOM 863 N N . SER A 1 106 ? -0.438 6.358 19.646 1.00 82.81 106 SER A N 1
ATOM 864 C CA . SER A 1 106 ? -0.724 5.332 18.638 1.00 82.81 106 SER A CA 1
ATOM 865 C C . SER A 1 106 ? -0.947 5.901 17.230 1.00 82.81 106 SER A C 1
ATOM 867 O O . SER A 1 106 ? -1.509 5.197 16.385 1.00 82.81 106 SER A O 1
ATOM 869 N N . TYR A 1 107 ? -0.617 7.175 17.002 1.00 86.81 107 TYR A N 1
ATOM 870 C CA . TYR A 1 107 ? -0.561 7.771 15.673 1.00 86.81 107 TYR A CA 1
ATOM 871 C C . TYR A 1 107 ? 0.705 7.309 14.957 1.00 86.81 107 TYR A C 1
ATOM 873 O O . TYR A 1 107 ? 1.813 7.484 15.455 1.00 86.81 107 TYR A O 1
ATOM 881 N N . ASP A 1 108 ? 0.528 6.768 13.759 1.00 83.12 108 ASP A N 1
ATOM 882 C CA . ASP A 1 108 ? 1.632 6.391 12.886 1.00 83.12 108 ASP A CA 1
ATOM 883 C C . ASP A 1 108 ? 1.460 7.087 11.525 1.00 83.12 108 ASP A C 1
ATOM 885 O O . ASP A 1 108 ? 0.480 6.877 10.800 1.00 83.12 108 ASP A O 1
ATOM 889 N N . LEU A 1 109 ? 2.431 7.939 11.177 1.00 82.25 109 LEU A N 1
ATOM 890 C CA . LEU A 1 109 ? 2.457 8.663 9.907 1.00 82.25 109 LEU A CA 1
ATOM 891 C C . LEU A 1 109 ? 2.593 7.711 8.708 1.00 82.25 109 LEU A C 1
ATOM 893 O O . LEU A 1 109 ? 1.932 7.913 7.691 1.00 82.25 109 LEU A O 1
ATOM 897 N N . ASN A 1 110 ? 3.394 6.652 8.818 1.00 82.81 110 ASN A N 1
ATOM 898 C CA . ASN A 1 110 ? 3.574 5.666 7.753 1.00 82.81 110 ASN A CA 1
ATOM 899 C C . ASN A 1 110 ? 2.278 4.891 7.510 1.00 82.81 110 ASN A C 1
ATOM 901 O O . ASN A 1 110 ? 1.884 4.679 6.361 1.00 82.81 110 ASN A O 1
ATOM 905 N N . ARG A 1 111 ? 1.563 4.542 8.587 1.00 82.62 111 ARG A N 1
ATOM 906 C CA . ARG A 1 111 ? 0.209 3.974 8.518 1.00 82.62 111 ARG A CA 1
ATOM 907 C C . ARG A 1 111 ? -0.752 4.916 7.796 1.00 82.62 111 ARG A C 1
ATOM 909 O O . ARG A 1 111 ? -1.507 4.459 6.936 1.00 82.62 111 ARG A O 1
ATOM 916 N N . HIS A 1 112 ? -0.721 6.213 8.104 1.00 85.56 112 HIS A N 1
ATOM 917 C CA . HIS A 1 112 ? -1.547 7.205 7.415 1.00 85.56 112 HIS A CA 1
ATOM 918 C C . HIS A 1 112 ? -1.201 7.306 5.920 1.00 85.56 112 HIS A C 1
ATOM 920 O O . HIS A 1 112 ? -2.099 7.229 5.081 1.00 85.56 112 HIS A O 1
ATOM 926 N N . ILE A 1 113 ? 0.088 7.407 5.575 1.00 83.75 113 ILE A N 1
ATOM 927 C CA . ILE A 1 113 ? 0.567 7.475 4.186 1.00 83.75 113 ILE A CA 1
ATOM 928 C C . ILE A 1 113 ? 0.122 6.233 3.403 1.00 83.75 113 ILE A C 1
ATOM 930 O O . ILE A 1 113 ? -0.448 6.370 2.319 1.00 83.75 113 ILE A O 1
ATOM 934 N N . ALA A 1 114 ? 0.304 5.036 3.966 1.00 84.62 114 ALA A N 1
ATOM 935 C CA . ALA A 1 114 ? -0.087 3.782 3.326 1.00 84.62 114 ALA A CA 1
ATOM 936 C C . ALA A 1 114 ? -1.603 3.709 3.070 1.00 84.62 114 ALA A C 1
ATOM 938 O O . ALA A 1 114 ? -2.033 3.351 1.971 1.00 84.62 114 ALA A O 1
ATOM 939 N N . LEU A 1 115 ? -2.428 4.086 4.056 1.00 85.81 115 LEU A N 1
ATOM 940 C CA . LEU A 1 115 ? -3.890 4.094 3.922 1.00 85.81 115 LEU A CA 1
ATOM 941 C C . LEU A 1 115 ? -4.369 5.111 2.874 1.00 85.81 115 LEU A C 1
ATOM 943 O O . LEU A 1 115 ? -5.252 4.798 2.071 1.00 85.81 115 LEU A O 1
ATOM 947 N N . SER A 1 116 ? -3.777 6.306 2.855 1.00 87.88 116 SER A N 1
ATOM 948 C CA . SER A 1 116 ? -4.098 7.361 1.889 1.00 87.88 116 SER A CA 1
ATOM 949 C C . SER A 1 116 ? -3.707 6.962 0.461 1.00 87.88 116 SER A C 1
ATOM 951 O O . SER A 1 116 ? -4.515 7.097 -0.459 1.00 87.88 116 SER A O 1
ATOM 953 N N . GLN A 1 117 ? -2.518 6.380 0.270 1.00 85.75 117 GLN A N 1
ATOM 954 C CA . GLN A 1 117 ? -2.069 5.847 -1.023 1.00 85.75 117 GLN A CA 1
ATOM 955 C C . GLN A 1 117 ? -2.962 4.703 -1.522 1.00 85.75 117 GLN A C 1
ATOM 957 O O . GLN A 1 117 ? -3.327 4.655 -2.698 1.00 85.75 117 GLN A O 1
ATOM 962 N N . ALA A 1 118 ? -3.359 3.791 -0.632 1.00 85.44 118 ALA A N 1
ATOM 963 C CA . ALA A 1 118 ? -4.259 2.693 -0.967 1.00 85.44 118 ALA A CA 1
ATOM 964 C C . ALA A 1 118 ? -5.642 3.192 -1.411 1.00 85.44 118 ALA A C 1
ATOM 966 O O . ALA A 1 118 ? -6.196 2.703 -2.397 1.00 85.44 118 ALA A O 1
ATOM 967 N N . LEU A 1 119 ? -6.186 4.195 -0.715 1.00 86.62 119 LEU A N 1
ATOM 968 C CA . LEU A 1 119 ? -7.457 4.815 -1.080 1.00 86.62 119 LEU A CA 1
ATOM 969 C C . LEU A 1 119 ? -7.377 5.509 -2.448 1.00 86.62 119 LEU A C 1
ATOM 971 O O . LEU A 1 119 ? -8.303 5.359 -3.248 1.00 86.62 119 LEU A O 1
ATOM 975 N N . ALA A 1 120 ? -6.277 6.216 -2.728 1.00 85.69 120 ALA A N 1
ATOM 976 C CA . ALA A 1 120 ? -6.046 6.868 -4.016 1.00 85.69 120 ALA A CA 1
ATOM 977 C C . ALA A 1 120 ? -6.047 5.856 -5.174 1.00 85.69 120 ALA A C 1
ATOM 979 O O . ALA A 1 120 ? -6.708 6.083 -6.183 1.00 85.69 120 ALA A O 1
ATOM 980 N N . ARG A 1 121 ? -5.406 4.691 -4.998 1.00 84.38 121 ARG A N 1
ATOM 981 C CA . ARG A 1 121 ? -5.394 3.606 -6.001 1.00 84.38 121 ARG A CA 1
ATOM 982 C C . ARG A 1 121 ? -6.769 2.976 -6.239 1.00 84.38 121 ARG A C 1
ATOM 984 O O . ARG A 1 121 ? -7.050 2.510 -7.337 1.00 84.38 121 ARG A O 1
ATOM 991 N N . LEU A 1 122 ? -7.627 2.942 -5.219 1.00 82.50 122 LEU A N 1
ATOM 992 C CA . LEU A 1 122 ? -8.954 2.325 -5.306 1.00 82.50 122 LEU A CA 1
ATOM 993 C C . LEU A 1 122 ? -10.044 3.269 -5.821 1.00 82.50 122 LEU A C 1
ATOM 995 O O . LEU A 1 122 ? -11.098 2.779 -6.236 1.00 82.50 122 LEU A O 1
ATOM 999 N N . SER A 1 123 ? -9.824 4.585 -5.819 1.00 79.44 123 SER A N 1
ATOM 1000 C CA . SER A 1 123 ? -10.809 5.568 -6.277 1.00 79.44 123 SER A CA 1
ATOM 1001 C C . SER A 1 123 ? -10.709 5.785 -7.795 1.00 79.44 123 SER A C 1
ATOM 1003 O O . SER A 1 123 ? -9.708 6.330 -8.256 1.00 79.44 123 SER A O 1
ATOM 1005 N N . PRO A 1 124 ? -11.724 5.404 -8.594 1.00 60.66 124 PRO A N 1
ATOM 1006 C CA . PRO A 1 124 ? -11.759 5.742 -10.013 1.00 60.66 124 PRO A CA 1
ATOM 1007 C C . PRO A 1 124 ? -12.052 7.244 -10.140 1.00 60.66 124 PRO A C 1
ATOM 1009 O O . PRO A 1 124 ? -13.188 7.665 -9.954 1.00 60.66 124 PRO A O 1
ATOM 1012 N N . GLY A 1 125 ? -11.021 8.061 -10.364 1.00 56.88 125 GLY A N 1
ATOM 1013 C CA . GLY A 1 125 ? -11.180 9.503 -10.597 1.00 56.88 125 GLY A CA 1
ATOM 1014 C C . GLY A 1 125 ? -10.467 10.447 -9.628 1.00 56.88 125 GLY A C 1
ATOM 1015 O O . GLY A 1 125 ? -10.821 11.619 -9.597 1.00 56.88 125 GLY A O 1
ATOM 1016 N N . SER A 1 126 ? -9.468 10.004 -8.854 1.00 39.75 126 SER A N 1
ATOM 1017 C CA . SER A 1 126 ? -8.530 10.977 -8.276 1.00 39.75 126 SER A CA 1
ATOM 1018 C C . SER A 1 126 ? -7.417 11.234 -9.297 1.00 39.75 126 SER A C 1
ATOM 1020 O O . SER A 1 126 ? -6.568 10.352 -9.461 1.00 39.75 126 SER A O 1
ATOM 1022 N N . PRO A 1 127 ? -7.375 12.392 -9.991 1.00 42.22 127 PRO A N 1
ATOM 1023 C CA . PRO A 1 127 ? -6.126 12.842 -10.588 1.00 42.22 127 PRO A CA 1
ATOM 1024 C C . PRO A 1 127 ? -5.074 12.872 -9.476 1.00 42.22 127 PRO A C 1
ATOM 1026 O O . PRO A 1 127 ? -5.408 13.033 -8.297 1.00 42.22 127 PRO A O 1
ATOM 1029 N N . GLY A 1 128 ? -3.841 12.568 -9.868 1.00 39.34 128 GLY A N 1
ATOM 1030 C CA . GLY A 1 128 ? -2.767 12.125 -8.995 1.00 39.34 128 GLY A CA 1
ATOM 1031 C C . GLY A 1 128 ? -2.606 12.915 -7.703 1.00 39.34 128 GLY A C 1
ATOM 1032 O O . GLY A 1 128 ? -2.950 14.090 -7.600 1.00 39.34 128 GLY A O 1
ATOM 1033 N N . MET A 1 129 ? -2.020 12.239 -6.716 1.00 43.31 129 MET A N 1
ATOM 1034 C CA . MET A 1 129 ? -1.369 12.898 -5.593 1.00 43.31 129 MET A CA 1
ATOM 1035 C C . MET A 1 129 ? -0.569 14.086 -6.138 1.00 43.31 129 MET A C 1
ATOM 1037 O O . MET A 1 129 ? 0.447 13.899 -6.807 1.00 43.31 129 MET A O 1
ATOM 1041 N N . SER A 1 130 ? -1.049 15.303 -5.874 1.00 44.56 130 SER A N 1
ATOM 1042 C CA . SER A 1 130 ? -0.212 16.490 -5.893 1.00 44.56 130 SER A CA 1
ATOM 1043 C C . SER A 1 130 ? 0.987 16.151 -5.021 1.00 44.56 130 SER A C 1
ATOM 1045 O O . SER A 1 130 ? 0.818 15.824 -3.841 1.00 44.56 130 SER A O 1
ATOM 1047 N N . GLN A 1 131 ? 2.171 16.136 -5.628 1.00 44.94 131 GLN A N 1
ATOM 1048 C CA . GLN A 1 131 ? 3.428 15.979 -4.913 1.00 44.94 131 GLN A CA 1
ATOM 1049 C C . GLN A 1 131 ? 3.416 16.891 -3.677 1.00 44.94 131 GLN A C 1
ATOM 1051 O O . GLN A 1 131 ? 2.892 18.008 -3.771 1.00 44.94 131 GLN A O 1
ATOM 1056 N N . PRO A 1 132 ? 3.952 16.452 -2.522 1.00 40.31 132 PRO A N 1
ATOM 1057 C CA . PRO A 1 132 ? 4.168 17.369 -1.419 1.00 40.31 132 PRO A CA 1
ATOM 1058 C C . PRO A 1 132 ? 5.010 18.523 -1.959 1.00 40.31 132 PRO A C 1
ATOM 1060 O O . PRO A 1 132 ? 6.104 18.333 -2.486 1.00 40.31 132 PRO A O 1
ATOM 1063 N N . ASN A 1 133 ? 4.439 19.716 -1.895 1.00 52.97 133 ASN A N 1
ATOM 1064 C CA . ASN A 1 133 ? 5.103 20.967 -2.171 1.00 52.97 133 ASN A CA 1
ATOM 1065 C C . ASN A 1 133 ? 6.326 21.083 -1.256 1.00 52.97 133 ASN A C 1
ATOM 1067 O O . ASN A 1 133 ? 6.228 21.546 -0.124 1.00 52.97 133 ASN A O 1
ATOM 1071 N N . THR A 1 134 ? 7.502 20.720 -1.761 1.00 50.16 134 THR A N 1
ATOM 1072 C CA . THR A 1 134 ? 8.773 21.194 -1.214 1.00 50.16 134 THR A CA 1
ATOM 1073 C C . THR A 1 134 ? 8.885 22.684 -1.534 1.00 50.16 134 THR A C 1
ATOM 1075 O O . THR A 1 134 ? 9.583 23.091 -2.460 1.00 50.16 134 THR A O 1
ATOM 1078 N N . ARG A 1 135 ? 8.124 23.517 -0.815 1.00 44.84 135 ARG A N 1
ATOM 1079 C CA . ARG A 1 135 ? 8.389 24.952 -0.727 1.00 44.84 135 ARG A CA 1
ATOM 1080 C C . ARG A 1 135 ? 9.283 25.175 0.480 1.00 44.84 135 ARG A C 1
ATOM 1082 O O . ARG A 1 135 ? 8.815 25.316 1.601 1.00 44.84 135 ARG A O 1
ATOM 1089 N N . THR A 1 136 ? 10.576 25.153 0.198 1.00 42.81 136 THR A N 1
ATOM 1090 C CA . THR A 1 136 ? 11.599 25.835 0.979 1.00 42.81 136 THR A CA 1
ATOM 1091 C C . THR A 1 136 ? 11.478 27.331 0.692 1.00 42.81 136 THR A C 1
ATOM 1093 O O . THR A 1 136 ? 11.624 27.740 -0.461 1.00 42.81 136 THR A O 1
ATOM 1096 N N . ALA A 1 137 ? 11.181 28.115 1.725 1.00 34.91 137 ALA A N 1
ATOM 1097 C CA . ALA A 1 137 ? 11.582 29.510 1.899 1.00 34.91 137 ALA A CA 1
ATOM 1098 C C . ALA A 1 137 ? 11.570 29.803 3.402 1.00 34.91 137 ALA A C 1
ATOM 1100 O O . ALA A 1 137 ? 10.538 29.483 4.035 1.00 34.91 137 ALA A O 1
#

Organism: NCBI:txid1231190

Sequence (137 aa):
MFRKEKKQRFKCFATAFIPACPRAFIVVPTHMEDGMIQALSEIEAFRKACEERQSNARQQAALFLISGIDLPKALLTRGEERARIQRRLRRLVERERLKGSRGHWSYDLNRHIALSQALARLSPGSPGMSQPNTRTA

Radius of gyration: 28.97 Å; chains: 1; bounding box: 73×59×68 Å